Protein AF-Q8DR40-F1 (afdb_monomer_lite)

InterPro domains:
  IPR018337 Cell wall/choline-binding repeat [PF19127] (2-40)
  IPR018337 Cell wall/choline-binding repeat [PS51170] (2-21)

Secondary structure (DSSP, 8-state):
---EEEEETTEEEEE-TTSPBP-EEEEETTEEEEE-TTS-B-

pLDDT: mean 94.31, std 3.3, range [77.56, 97.0]

Organism: Streptococcus pneumoniae (strain ATCC BAA-255 / R6) (NCBI:txid171101)

Sequence (42 aa):
MLTDWQKVNGNWYYLNSNGAMVTGSQTIDGKVYNFASSGEWI

Radius of gyration: 9.41 Å; chains: 1; bounding box: 16×24×24 Å

Foldseek 3Di:
DDAAWDADPNFIWGAHPVRHTDAAWDQDPNDTWHAHPVRTTD

Structure (mmCIF, N/CA/C/O backbone):
data_AF-Q8DR40-F1
#
_entry.id   AF-Q8DR40-F1
#
loop_
_atom_site.group_PDB
_atom_site.id
_atom_site.type_symbol
_atom_site.label_atom_id
_atom_site.label_alt_id
_atom_site.label_comp_id
_atom_site.label_asym_id
_atom_site.label_entity_id
_atom_site.label_seq_id
_atom_site.pdbx_PDB_ins_code
_atom_site.Cartn_x
_atom_site.Cartn_y
_atom_site.Cartn_z
_atom_site.occupancy
_atom_site.B_iso_or_equiv
_atom_site.auth_seq_id
_atom_site.auth_comp_id
_atom_site.auth_asym_id
_atom_site.auth_atom_id
_atom_site.pdbx_PDB_model_num
ATOM 1 N N . MET A 1 1 ? -5.878 19.616 3.065 1.00 77.56 1 MET A N 1
ATOM 2 C CA . MET A 1 1 ? -5.110 18.456 2.557 1.00 77.56 1 MET A CA 1
ATOM 3 C C . MET A 1 1 ? -6.080 17.290 2.509 1.00 77.56 1 MET A C 1
ATOM 5 O O . MET A 1 1 ? -6.895 17.205 3.417 1.00 77.56 1 MET A O 1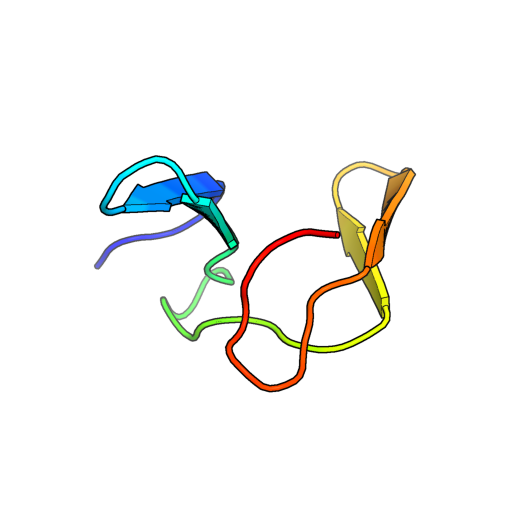
ATOM 9 N N . LEU A 1 2 ? -6.085 16.491 1.441 1.00 85.31 2 LEU A N 1
ATOM 10 C CA . LEU A 1 2 ? -6.979 15.332 1.347 1.00 85.31 2 LEU A CA 1
ATOM 11 C C . LEU A 1 2 ? -6.408 14.197 2.201 1.00 85.31 2 LEU A C 1
ATOM 13 O O . LEU A 1 2 ? -5.206 13.952 2.149 1.00 85.31 2 LEU A O 1
ATOM 17 N N . THR A 1 3 ? -7.256 13.532 2.974 1.00 93.38 3 THR A N 1
ATOM 18 C CA . THR A 1 3 ? -6.919 12.369 3.805 1.00 93.38 3 THR A CA 1
ATOM 19 C C . THR A 1 3 ? -7.961 11.280 3.573 1.00 93.38 3 THR A C 1
ATOM 21 O O . THR A 1 3 ? -8.988 11.528 2.936 1.00 93.38 3 THR A O 1
ATOM 24 N N . ASP A 1 4 ? -7.694 10.080 4.077 1.00 94.50 4 ASP A N 1
ATOM 25 C CA . ASP A 1 4 ? -8.612 8.943 4.045 1.00 94.50 4 ASP A CA 1
ATOM 26 C C . ASP A 1 4 ? -8.929 8.468 2.618 1.00 94.50 4 ASP A C 1
ATOM 28 O O . ASP A 1 4 ? -8.165 8.690 1.673 1.00 94.50 4 ASP A O 1
ATOM 32 N N . TRP A 1 5 ? -10.033 7.739 2.468 1.00 94.88 5 TRP A N 1
ATOM 33 C CA . TRP A 1 5 ? -10.466 7.164 1.203 1.00 94.88 5 TRP A CA 1
ATOM 34 C C . TRP A 1 5 ? -10.836 8.241 0.185 1.00 94.88 5 TRP A C 1
ATOM 36 O O . TRP A 1 5 ? -11.700 9.083 0.424 1.00 94.88 5 TRP A O 1
ATOM 46 N N . GLN A 1 6 ? -10.227 8.159 -0.992 1.00 95.81 6 GLN A N 1
ATOM 47 C CA . GLN A 1 6 ? -10.465 9.054 -2.115 1.00 95.81 6 GLN A CA 1
ATOM 48 C C . GLN A 1 6 ? -10.869 8.246 -3.341 1.00 95.81 6 GLN A C 1
ATOM 50 O O . GLN A 1 6 ? -10.215 7.266 -3.691 1.00 95.81 6 GLN A O 1
ATOM 55 N N . LYS A 1 7 ? -11.940 8.668 -4.015 1.00 95.25 7 LYS A N 1
ATOM 56 C CA . LYS A 1 7 ? -12.385 8.051 -5.266 1.00 95.25 7 LYS A CA 1
ATOM 57 C C . LYS A 1 7 ? -12.041 8.959 -6.437 1.00 95.25 7 LYS A C 1
ATOM 59 O O . LYS A 1 7 ? -12.598 10.047 -6.559 1.00 95.25 7 LYS A O 1
ATOM 64 N N . VAL A 1 8 ? -11.161 8.496 -7.317 1.00 93.50 8 VAL A N 1
ATOM 65 C CA . VAL A 1 8 ? -10.690 9.243 -8.488 1.00 93.50 8 VAL A CA 1
ATOM 66 C C . VAL A 1 8 ? -10.891 8.383 -9.728 1.00 93.50 8 VAL A C 1
ATOM 68 O O . VAL A 1 8 ? -10.416 7.256 -9.794 1.00 93.50 8 VAL A O 1
ATOM 71 N N . ASN A 1 9 ? -11.638 8.901 -10.705 1.00 93.75 9 ASN A N 1
ATOM 72 C CA . ASN A 1 9 ? -11.919 8.224 -11.979 1.00 93.75 9 ASN A CA 1
ATOM 73 C C . ASN A 1 9 ? -12.484 6.789 -11.846 1.00 93.75 9 ASN A C 1
ATOM 75 O O . ASN A 1 9 ? -12.210 5.920 -12.666 1.00 93.75 9 ASN A O 1
ATOM 79 N N . GLY A 1 10 ? -13.263 6.529 -10.790 1.00 95.00 10 GLY A N 1
ATOM 80 C CA . GLY A 1 10 ? -13.829 5.204 -10.511 1.00 95.00 10 GLY A CA 1
ATOM 81 C C . GLY A 1 10 ? -12.972 4.319 -9.603 1.00 95.00 10 GLY A C 1
ATOM 82 O O . GLY A 1 10 ? -13.528 3.408 -8.992 1.00 95.00 10 GLY A O 1
ATOM 83 N N . ASN A 1 11 ? -11.693 4.650 -9.425 1.00 95.81 11 ASN A N 1
ATOM 84 C CA . ASN A 1 11 ? -10.747 3.890 -8.614 1.00 95.81 11 ASN A CA 1
ATOM 85 C C . ASN A 1 11 ? -10.618 4.490 -7.213 1.00 95.81 11 ASN A C 1
ATOM 87 O O . ASN A 1 11 ? -10.779 5.697 -7.013 1.00 95.81 11 ASN A O 1
ATOM 91 N N . TRP A 1 12 ? -10.367 3.628 -6.234 1.00 96.19 12 TRP A N 1
ATOM 92 C CA . TRP A 1 12 ? -10.210 4.019 -4.839 1.00 96.19 12 TRP A CA 1
ATOM 93 C C . TRP A 1 12 ? -8.739 4.127 -4.473 1.00 96.19 12 TRP A C 1
ATOM 95 O O . TRP A 1 12 ? -7.932 3.301 -4.877 1.00 96.19 12 TRP A O 1
ATOM 105 N N . TYR A 1 13 ? -8.420 5.125 -3.669 1.00 96.56 13 TYR A N 1
ATOM 106 C CA . TYR A 1 13 ? -7.098 5.411 -3.137 1.00 96.56 13 TYR A CA 1
ATOM 107 C C . TYR A 1 13 ? -7.246 5.701 -1.651 1.00 96.56 13 TYR A C 1
ATOM 109 O O . TYR A 1 13 ? -8.321 6.103 -1.200 1.00 96.56 13 TYR A O 1
ATOM 117 N N . TYR A 1 14 ? -6.168 5.547 -0.893 1.00 96.44 14 TYR A N 1
ATOM 118 C CA . TYR A 1 14 ? -6.148 5.957 0.503 1.00 96.44 14 TYR A CA 1
ATOM 119 C C . TYR A 1 14 ? -4.995 6.920 0.757 1.00 96.44 14 TYR A C 1
ATOM 121 O O . TYR A 1 14 ? -3.847 6.665 0.385 1.00 96.44 14 TYR A O 1
ATOM 129 N N . LEU A 1 15 ? -5.313 8.054 1.370 1.00 95.50 15 LEU A N 1
ATOM 130 C CA . LEU A 1 15 ? -4.336 9.055 1.770 1.00 95.50 15 LEU A CA 1
ATOM 131 C C . LEU A 1 15 ? -4.129 8.968 3.282 1.00 95.50 15 LEU A C 1
ATOM 133 O O . LEU A 1 15 ? -5.085 8.956 4.055 1.00 95.50 15 LEU A O 1
ATOM 137 N N . ASN A 1 16 ? -2.874 8.911 3.719 1.00 92.69 16 ASN A N 1
ATOM 138 C CA . ASN A 1 16 ? -2.556 8.920 5.144 1.00 92.69 16 ASN A CA 1
ATOM 139 C C . ASN A 1 16 ? -2.845 10.294 5.782 1.00 92.69 16 ASN A C 1
ATOM 141 O O . ASN A 1 16 ? -3.224 11.250 5.106 1.00 92.69 16 ASN A O 1
ATOM 145 N N . SER A 1 17 ? -2.622 10.419 7.091 1.00 92.19 17 SER A N 1
ATOM 146 C CA . SER A 1 17 ? -2.844 11.666 7.842 1.00 92.19 17 SER A CA 1
ATOM 147 C C . SER A 1 17 ? -2.035 12.869 7.335 1.00 92.19 17 SER A C 1
ATOM 149 O O . SER A 1 17 ? -2.418 14.009 7.584 1.00 92.19 17 SER A O 1
ATOM 151 N N . ASN A 1 18 ? -0.946 12.634 6.597 1.00 93.69 18 ASN A N 1
ATOM 152 C CA . ASN A 1 18 ? -0.130 13.678 5.975 1.00 93.69 18 ASN A CA 1
ATOM 153 C C . ASN A 1 18 ? -0.582 14.014 4.540 1.00 93.69 18 ASN A C 1
ATOM 155 O O . ASN A 1 18 ? 0.022 14.862 3.887 1.00 93.69 18 ASN A O 1
ATOM 159 N N . GLY A 1 19 ? -1.617 13.343 4.030 1.00 93.00 19 GLY A N 1
ATOM 160 C CA . GLY A 1 19 ? -2.113 13.470 2.662 1.00 93.00 19 GLY A CA 1
ATOM 161 C C . GLY A 1 19 ? -1.277 12.750 1.604 1.00 93.00 19 GLY A C 1
ATOM 162 O O . GLY A 1 19 ? -1.444 13.015 0.415 1.00 93.00 19 GLY A O 1
ATOM 163 N N . ALA A 1 20 ? -0.381 11.845 2.008 1.00 94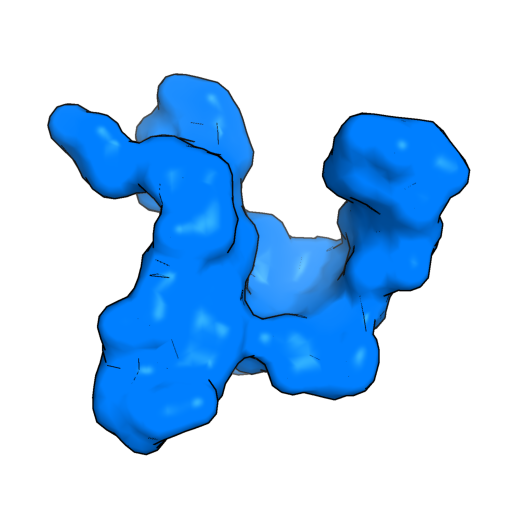.06 20 ALA A N 1
ATOM 164 C CA . ALA A 1 20 ? 0.383 11.022 1.077 1.00 94.06 20 ALA A CA 1
ATOM 165 C C . ALA A 1 20 ? -0.385 9.743 0.726 1.00 94.06 20 ALA A C 1
ATOM 167 O O . ALA A 1 20 ? -0.937 9.072 1.601 1.00 94.06 20 ALA A O 1
ATOM 168 N N . MET A 1 21 ? -0.386 9.403 -0.560 1.00 94.12 21 MET A N 1
ATOM 169 C CA . MET A 1 21 ? -1.002 8.188 -1.080 1.00 94.12 21 MET A CA 1
ATOM 170 C C . MET A 1 21 ? -0.250 6.953 -0.601 1.00 94.12 21 MET A C 1
ATOM 172 O O . MET A 1 21 ? 0.974 6.874 -0.716 1.00 94.12 21 MET A O 1
ATOM 176 N N . VAL A 1 22 ? -0.992 5.990 -0.065 1.00 95.00 22 VAL A N 1
ATOM 177 C CA . VAL A 1 22 ? -0.425 4.718 0.378 1.00 95.00 22 VAL A CA 1
ATOM 178 C C . VAL A 1 22 ? -0.373 3.719 -0.778 1.00 95.00 22 VAL A C 1
ATOM 180 O O . VAL A 1 22 ? -1.170 3.773 -1.711 1.00 95.00 22 VAL A O 1
ATOM 183 N N . THR A 1 23 ? 0.590 2.805 -0.714 1.00 97.00 23 THR A N 1
ATOM 184 C CA . THR A 1 23 ? 0.769 1.699 -1.665 1.00 97.00 23 THR A CA 1
ATOM 185 C C . THR A 1 23 ? 1.065 0.410 -0.892 1.00 97.00 23 THR A C 1
ATOM 187 O O . THR A 1 23 ? 1.400 0.455 0.298 1.00 97.00 23 THR A O 1
ATOM 190 N N . GLY A 1 24 ? 0.932 -0.745 -1.545 1.00 96.62 24 GLY A N 1
ATOM 191 C CA . GLY A 1 24 ? 1.155 -2.051 -0.921 1.00 96.62 24 GLY A CA 1
ATOM 192 C C . GLY A 1 24 ? 0.083 -2.424 0.106 1.00 96.62 24 GLY A C 1
ATOM 193 O O . GLY A 1 24 ? -1.018 -1.880 0.102 1.00 96.62 24 GLY A O 1
ATOM 194 N N . SER A 1 25 ? 0.393 -3.380 0.980 1.00 95.94 25 SER A N 1
ATOM 195 C CA . SER A 1 25 ? -0.521 -3.819 2.040 1.00 95.94 25 S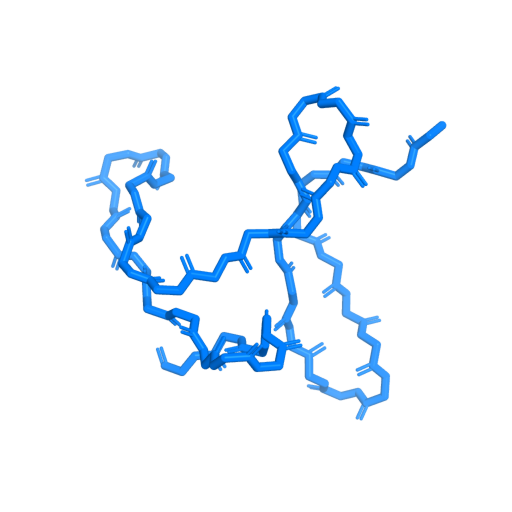ER A CA 1
ATOM 196 C C . SER A 1 25 ? -0.549 -2.815 3.192 1.00 95.94 25 SER A C 1
ATOM 198 O O . SER A 1 25 ? 0.488 -2.505 3.777 1.00 95.94 25 SER A O 1
ATOM 200 N N . GLN A 1 26 ? -1.737 -2.331 3.539 1.00 95.25 26 GLN A N 1
ATOM 201 C CA . GLN A 1 26 ? -1.959 -1.347 4.595 1.00 95.25 26 GLN A CA 1
ATOM 202 C C . GLN A 1 26 ? -3.064 -1.810 5.532 1.00 95.25 26 GLN A C 1
ATOM 204 O O . GLN A 1 26 ? -4.113 -2.274 5.089 1.00 95.25 26 GLN A O 1
ATOM 209 N N . THR A 1 27 ? -2.854 -1.631 6.831 1.00 95.06 27 THR A N 1
ATOM 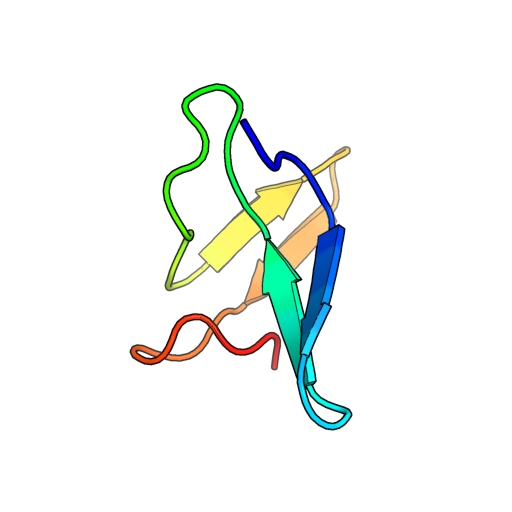210 C CA . THR A 1 27 ? -3.883 -1.898 7.838 1.00 95.06 27 THR A CA 1
ATOM 211 C C . THR A 1 27 ? -4.621 -0.602 8.153 1.00 95.06 27 THR A C 1
ATOM 213 O O . THR A 1 27 ? -4.053 0.302 8.762 1.00 95.06 27 THR A O 1
ATOM 216 N N . ILE A 1 28 ? -5.887 -0.516 7.746 1.00 92.69 28 ILE A N 1
ATOM 217 C CA . ILE A 1 28 ? -6.772 0.635 7.957 1.00 92.69 28 ILE A CA 1
ATOM 218 C C . ILE A 1 28 ? -7.987 0.135 8.740 1.00 92.69 28 ILE A C 1
ATOM 220 O O . ILE A 1 28 ? -8.674 -0.783 8.297 1.00 92.69 28 ILE A O 1
ATOM 224 N N . ASP A 1 29 ? -8.238 0.714 9.916 1.00 90.88 29 ASP A N 1
ATOM 225 C CA . ASP A 1 29 ? -9.362 0.338 10.792 1.00 90.88 29 ASP A CA 1
ATOM 226 C C . ASP A 1 29 ? -9.430 -1.178 11.095 1.00 90.88 29 ASP A C 1
ATOM 228 O O . ASP A 1 29 ? -10.458 -1.842 10.968 1.00 90.88 29 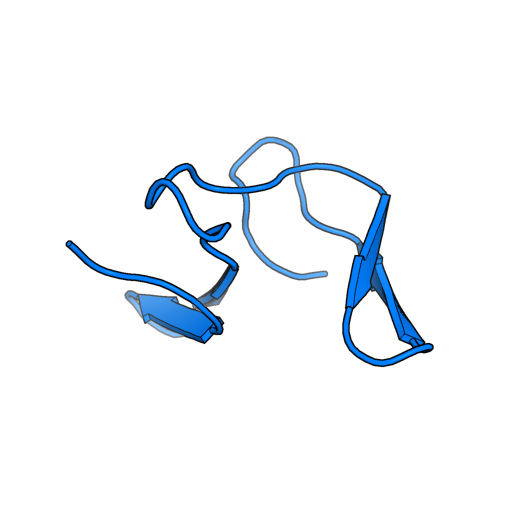ASP A O 1
ATOM 232 N N . GLY A 1 30 ? -8.272 -1.775 11.401 1.00 95.25 30 GLY A N 1
ATOM 233 C CA . GLY A 1 30 ? -8.156 -3.207 11.707 1.00 95.25 30 GLY A CA 1
ATOM 234 C C . GLY A 1 30 ? -8.343 -4.152 10.513 1.00 95.25 30 GLY A C 1
ATOM 235 O O . GLY A 1 30 ? -8.276 -5.368 10.689 1.00 95.25 30 GLY A O 1
ATOM 236 N N . LYS A 1 31 ? -8.541 -3.628 9.299 1.00 95.75 31 LYS A N 1
ATOM 237 C CA . LYS A 1 31 ? -8.643 -4.405 8.059 1.00 95.75 31 LYS A CA 1
ATOM 238 C C . LYS A 1 31 ? -7.417 -4.177 7.190 1.00 95.75 31 LYS A C 1
ATOM 240 O O . LYS A 1 31 ? -6.917 -3.060 7.092 1.00 95.75 31 LYS A O 1
ATOM 245 N N . VAL A 1 32 ? -6.941 -5.238 6.550 1.00 95.44 32 VAL A N 1
ATOM 246 C CA . VAL A 1 32 ? -5.837 -5.147 5.593 1.00 95.44 32 VAL A CA 1
ATOM 247 C C . VAL A 1 32 ? -6.411 -4.865 4.211 1.00 95.44 32 VAL A C 1
ATOM 249 O O . VAL A 1 32 ? -7.250 -5.618 3.721 1.00 95.44 32 VAL A O 1
ATOM 252 N N . TYR A 1 33 ? -5.935 -3.795 3.590 1.00 96.50 33 TYR A N 1
ATOM 253 C CA . TYR A 1 33 ? -6.224 -3.419 2.213 1.00 96.50 33 TYR A CA 1
ATOM 254 C C . TYR A 1 33 ? -4.938 -3.481 1.407 1.00 96.50 33 TYR A C 1
ATOM 256 O O . TYR A 1 33 ? -3.871 -3.120 1.903 1.00 96.50 33 TYR A O 1
ATOM 264 N N . ASN A 1 34 ? -5.034 -3.934 0.164 1.00 96.44 34 ASN A N 1
ATOM 265 C CA . ASN A 1 34 ? -3.897 -3.969 -0.737 1.00 96.44 34 ASN A CA 1
ATOM 266 C C . ASN A 1 34 ? -4.045 -2.849 -1.752 1.00 96.44 34 ASN A C 1
ATOM 268 O O . ASN A 1 34 ? -5.103 -2.660 -2.336 1.00 96.44 34 ASN A O 1
ATOM 272 N N . PHE A 1 35 ? -2.974 -2.102 -1.956 1.00 96.94 35 PHE A N 1
ATOM 273 C CA . PHE A 1 35 ? -2.916 -1.048 -2.947 1.00 96.94 35 PHE A CA 1
ATOM 274 C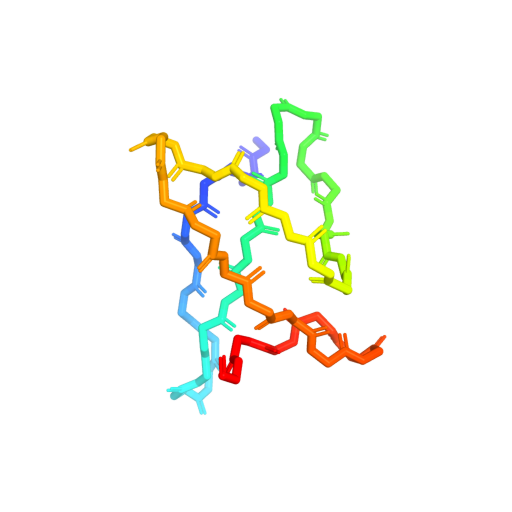 C . PHE A 1 35 ? -1.853 -1.408 -3.978 1.00 96.94 35 PHE A C 1
ATOM 276 O O . PHE A 1 35 ? -0.749 -1.845 -3.635 1.00 96.94 35 PHE A O 1
ATOM 283 N N . ALA A 1 36 ? -2.178 -1.219 -5.250 1.00 96.38 36 ALA A N 1
ATOM 284 C CA . ALA A 1 36 ? -1.238 -1.331 -6.347 1.00 96.38 36 ALA A CA 1
ATOM 285 C C . ALA A 1 36 ? -0.075 -0.341 -6.172 1.00 96.38 36 ALA A C 1
ATOM 287 O O . ALA A 1 36 ? -0.133 0.607 -5.385 1.00 96.38 36 ALA A O 1
ATOM 288 N N . SER A 1 37 ? 0.987 -0.511 -6.961 1.00 95.06 37 SER A N 1
ATOM 289 C CA . SER A 1 37 ? 2.093 0.458 -6.982 1.00 95.06 37 SER A CA 1
ATOM 290 C C . SER A 1 37 ? 1.650 1.858 -7.444 1.00 95.06 37 SER A C 1
ATOM 292 O O . SER A 1 37 ? 2.349 2.828 -7.165 1.00 95.06 37 SER A O 1
ATOM 294 N N . SER A 1 38 ? 0.508 1.964 -8.135 1.00 94.56 38 SER A N 1
ATOM 295 C CA . SER A 1 38 ? -0.165 3.219 -8.501 1.00 94.56 38 SER A CA 1
ATOM 296 C C . SER A 1 38 ? -0.982 3.836 -7.356 1.00 94.56 38 SER A C 1
ATOM 298 O O . SER A 1 38 ? -1.496 4.937 -7.516 1.00 94.56 38 SER A O 1
ATOM 300 N N . GLY A 1 39 ? -1.120 3.140 -6.222 1.00 95.12 39 GLY A N 1
ATOM 301 C CA . GLY A 1 39 ? -1.954 3.522 -5.078 1.00 95.12 39 GLY A CA 1
ATOM 302 C C . GLY A 1 39 ? -3.432 3.167 -5.214 1.00 95.12 39 GLY A C 1
ATOM 303 O O . GLY A 1 39 ? -4.208 3.451 -4.306 1.00 95.12 39 GLY A O 1
ATOM 304 N N . GLU A 1 40 ? -3.824 2.544 -6.324 1.00 96.50 40 GLU A N 1
ATOM 305 C CA . GLU A 1 40 ? -5.185 2.051 -6.533 1.00 96.50 40 GLU A CA 1
ATOM 306 C C . GLU A 1 40 ? -5.467 0.863 -5.617 1.00 96.50 40 GLU A C 1
ATOM 308 O O . GLU A 1 40 ? -4.672 -0.071 -5.542 1.00 96.50 40 GLU A O 1
ATOM 313 N N . TRP A 1 41 ? -6.597 0.887 -4.924 1.00 95.31 41 TRP A N 1
ATOM 314 C CA . TRP A 1 41 ? -7.064 -0.213 -4.093 1.00 95.31 41 TRP A CA 1
ATOM 315 C C . TRP A 1 41 ? -7.419 -1.435 -4.953 1.00 95.31 41 TRP A C 1
ATOM 317 O O . TRP A 1 41 ? -8.150 -1.301 -5.939 1.00 95.31 41 TRP A O 1
ATOM 327 N N . ILE A 1 42 ? -6.907 -2.606 -4.556 1.00 93.94 42 ILE A N 1
ATOM 328 C CA . ILE A 1 42 ? -7.097 -3.921 -5.189 1.00 93.94 42 ILE A CA 1
ATOM 329 C C . ILE A 1 42 ? -7.628 -4.972 -4.208 1.00 93.94 42 ILE A C 1
ATOM 331 O O . ILE A 1 42 ? -7.404 -4.846 -2.977 1.00 93.94 42 ILE A O 1
#